Protein AF-A0A3D2WIN4-F1 (afdb_monomer)

Secondary structure (DSSP, 8-state):
-----GGGTTTSHHHHHHHHHHHHHHHHHTTSSS----

pLDDT: mean 96.99, std 4.62, range [71.25, 98.88]

Solvent-accessible surface ar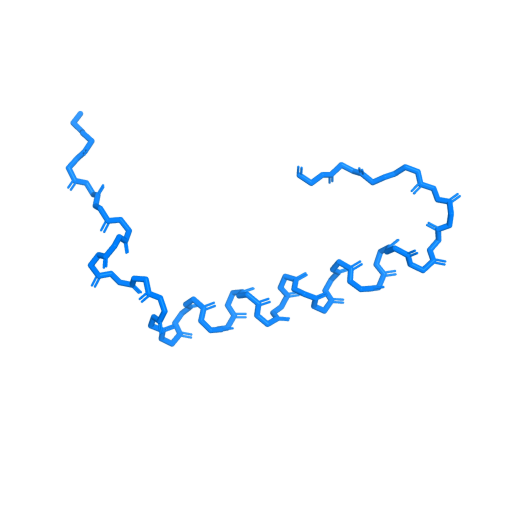ea (backbone atoms only — not comparable to full-atom values): 2588 Å² total; per-residue (Å²): 137,84,82,81,60,66,79,86,54,65,78,37,76,66,46,50,55,51,51,54,50,50,50,57,51,49,61,60,60,64,73,46,103,60,95,80,89,132

Mean predicted aligned error: 2.67 Å

Foldseek 3Di:
DPPDDCVVVPPPPVNVVVVVV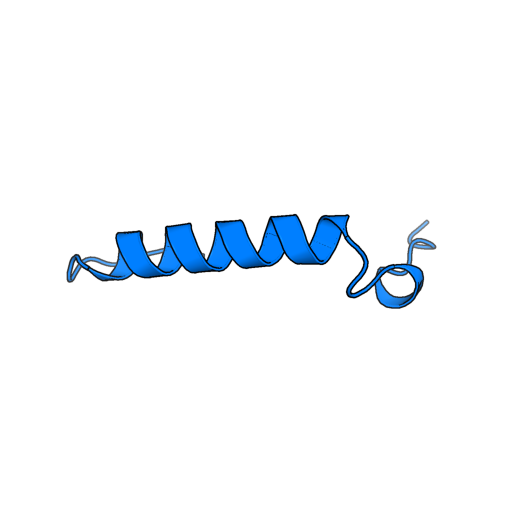VVVVVVVVVVDPDDDDD

Radius of gyration: 14.22 Å; Cα contacts (8 Å, |Δi|>4): 4; chains: 1; bounding box: 36×22×28 Å

Sequence (38 aa):
MLSYRHSYHAGNHADVLKHIVEIAVLDYLIEKDKPLTY

Structure (mmCIF, N/CA/C/O backbone):
data_AF-A0A3D2WIN4-F1
#
_entry.id   AF-A0A3D2WIN4-F1
#
loop_
_atom_site.group_PDB
_atom_site.id
_atom_site.type_symbol
_atom_site.label_atom_id
_atom_site.label_alt_id
_atom_site.label_comp_id
_atom_site.label_asym_id
_atom_site.label_entity_id
_atom_site.label_seq_id
_atom_site.pdbx_PDB_ins_code
_atom_site.Cartn_x
_atom_site.Cartn_y
_atom_site.Cartn_z
_atom_site.occupancy
_atom_site.B_iso_or_equiv
_atom_site.auth_seq_id
_atom_site.auth_comp_id
_atom_site.auth_asym_id
_atom_site.auth_atom_id
_atom_site.pdbx_PDB_model_num
ATOM 1 N N . MET A 1 1 ? 18.522 14.904 -1.303 1.00 71.25 1 MET A N 1
ATOM 2 C CA . MET A 1 1 ? 18.390 14.625 -2.751 1.00 71.25 1 MET A CA 1
ATOM 3 C C . MET A 1 1 ? 17.161 13.741 -2.945 1.00 71.25 1 MET A C 1
ATOM 5 O O . MET A 1 1 ? 17.122 12.681 -2.340 1.00 71.25 1 MET A O 1
ATOM 9 N N . LEU A 1 2 ? 16.146 14.191 -3.694 1.00 88.88 2 LEU A N 1
ATOM 10 C CA . LEU A 1 2 ? 14.867 13.484 -3.922 1.00 88.88 2 LEU A CA 1
ATOM 11 C C . LEU A 1 2 ? 14.713 13.104 -5.405 1.00 88.88 2 LEU A C 1
ATOM 13 O O . LEU A 1 2 ? 13.741 13.464 -6.061 1.00 88.88 2 LEU A O 1
ATOM 17 N N . SER A 1 3 ? 15.721 12.434 -5.963 1.00 94.56 3 SER A N 1
ATOM 18 C CA . SER A 1 3 ? 15.777 12.158 -7.406 1.00 94.56 3 SER A CA 1
ATOM 19 C C . SER A 1 3 ? 14.982 10.920 -7.835 1.00 94.56 3 SER A C 1
ATOM 21 O O . SER A 1 3 ? 14.756 10.732 -9.027 1.00 94.56 3 SER A O 1
ATOM 23 N N . TYR A 1 4 ? 14.544 10.075 -6.894 1.00 96.12 4 TYR A N 1
ATOM 24 C CA . TYR A 1 4 ? 13.698 8.926 -7.215 1.00 96.12 4 TYR A CA 1
ATOM 25 C C . TYR A 1 4 ? 12.321 9.394 -7.697 1.00 96.12 4 TYR A C 1
ATOM 27 O O . TYR A 1 4 ? 11.671 10.224 -7.058 1.00 96.12 4 TYR A O 1
ATOM 35 N N . ARG A 1 5 ? 11.855 8.839 -8.818 1.00 96.25 5 ARG A N 1
ATOM 36 C CA . ARG A 1 5 ? 10.505 9.075 -9.338 1.00 96.25 5 ARG A CA 1
ATOM 37 C C . ARG A 1 5 ? 9.819 7.733 -9.506 1.00 96.25 5 ARG A C 1
ATOM 39 O O . ARG A 1 5 ? 10.208 6.937 -10.356 1.00 96.25 5 ARG A O 1
ATOM 46 N N . HIS A 1 6 ? 8.775 7.508 -8.715 1.00 97.25 6 HIS A N 1
ATOM 47 C CA . HIS A 1 6 ? 7.999 6.273 -8.779 1.00 97.25 6 HIS A CA 1
ATOM 48 C C . HIS A 1 6 ? 7.371 6.052 -10.165 1.00 97.25 6 HIS A C 1
ATOM 50 O O . HIS A 1 6 ? 7.243 4.917 -10.603 1.00 97.25 6 HIS A O 1
ATOM 56 N N . SER A 1 7 ? 7.087 7.129 -10.907 1.00 97.81 7 SER A N 1
ATOM 57 C CA . SER A 1 7 ? 6.530 7.077 -12.264 1.00 97.81 7 SER A CA 1
ATOM 58 C C . SER A 1 7 ? 7.341 6.236 -13.257 1.00 97.81 7 SER A C 1
ATOM 60 O O . SER A 1 7 ? 6.762 5.733 -14.209 1.00 97.81 7 SER A O 1
ATOM 62 N N . TYR A 1 8 ? 8.653 6.054 -13.058 1.00 97.81 8 TYR A N 1
ATOM 63 C CA . TYR A 1 8 ? 9.465 5.184 -13.923 1.00 97.81 8 TYR A CA 1
ATOM 64 C C . TYR A 1 8 ? 9.201 3.686 -13.714 1.00 97.81 8 TYR A C 1
ATOM 66 O O . TYR A 1 8 ? 9.628 2.864 -14.522 1.00 97.81 8 TYR A O 1
ATOM 74 N N . HIS A 1 9 ? 8.517 3.325 -12.631 1.00 98.00 9 HIS A N 1
ATOM 75 C CA . HIS A 1 9 ? 8.237 1.944 -12.243 1.00 98.00 9 HIS A CA 1
ATOM 76 C C . HIS A 1 9 ? 6.758 1.700 -11.926 1.00 98.00 9 HIS A C 1
ATOM 78 O O . HIS A 1 9 ? 6.393 0.561 -11.647 1.00 98.00 9 HIS A O 1
ATOM 84 N N . ALA A 1 10 ? 5.934 2.750 -11.980 1.00 98.44 10 ALA A N 1
ATOM 85 C CA . ALA A 1 10 ? 4.520 2.703 -11.654 1.00 98.44 10 ALA A CA 1
ATOM 86 C C . ALA A 1 10 ? 3.810 1.629 -12.490 1.00 98.44 10 ALA A C 1
ATOM 88 O O . ALA A 1 10 ? 3.841 1.665 -13.721 1.00 98.44 10 ALA A O 1
ATOM 89 N N . GLY A 1 11 ? 3.183 0.670 -11.813 1.00 98.12 11 GLY A N 1
ATOM 90 C CA . GLY A 1 11 ? 2.447 -0.426 -12.451 1.00 98.12 11 GLY A CA 1
ATOM 91 C C . GLY A 1 11 ? 3.309 -1.610 -12.899 1.00 98.12 11 GLY A C 1
ATOM 92 O O . GLY A 1 11 ? 2.819 -2.479 -13.618 1.00 98.12 11 GLY A O 1
ATOM 93 N N . ASN A 1 12 ? 4.576 -1.684 -12.483 1.00 98.62 12 ASN A N 1
ATOM 94 C CA . ASN A 1 12 ? 5.380 -2.890 -12.680 1.00 98.62 12 ASN A CA 1
ATOM 95 C C . ASN A 1 12 ? 4.859 -4.076 -11.833 1.00 98.62 12 ASN A C 1
ATOM 97 O O . ASN A 1 12 ? 3.944 -3.946 -11.021 1.00 98.62 12 ASN A O 1
ATOM 101 N N . HIS A 1 13 ? 5.481 -5.250 -11.976 1.00 98.69 13 HIS A N 1
ATOM 102 C CA . HIS A 1 13 ? 5.077 -6.455 -11.239 1.00 98.69 13 HIS A CA 1
ATOM 103 C C . HIS A 1 13 ? 5.120 -6.296 -9.705 1.00 98.69 13 HIS A C 1
ATOM 105 O O . HIS A 1 13 ? 4.355 -6.952 -9.001 1.00 98.69 13 HIS A O 1
ATOM 111 N N . ALA A 1 14 ? 6.001 -5.439 -9.177 1.00 98.62 14 ALA A N 1
ATOM 112 C CA . ALA A 1 14 ? 6.084 -5.181 -7.744 1.00 98.62 14 ALA A CA 1
ATOM 113 C C . ALA A 1 14 ? 4.884 -4.357 -7.264 1.00 98.62 14 ALA A C 1
ATOM 115 O O . ALA A 1 14 ? 4.305 -4.67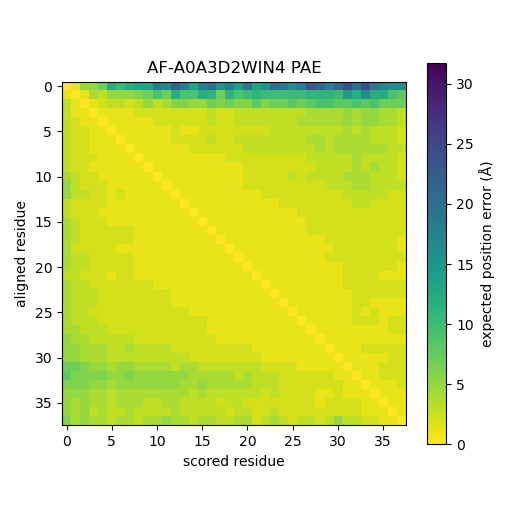8 -6.231 1.00 98.62 14 ALA A O 1
ATOM 116 N N . ASP A 1 15 ? 4.465 -3.354 -8.036 1.00 98.69 15 ASP A N 1
ATOM 117 C CA . ASP A 1 15 ? 3.252 -2.588 -7.754 1.00 98.69 15 ASP A CA 1
ATOM 118 C C . ASP A 1 15 ? 1.993 -3.436 -7.884 1.00 98.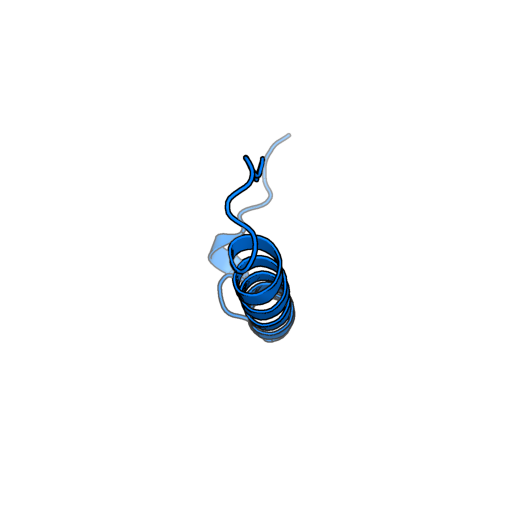69 15 ASP A C 1
ATOM 120 O O . ASP A 1 15 ? 1.099 -3.312 -7.056 1.00 98.69 15 ASP A O 1
ATOM 124 N N . VAL A 1 16 ? 1.928 -4.335 -8.869 1.00 98.75 16 VAL A N 1
ATOM 125 C CA . VAL A 1 16 ? 0.808 -5.280 -8.990 1.00 98.75 16 VAL A CA 1
ATOM 126 C C . VAL A 1 16 ? 0.679 -6.120 -7.719 1.00 98.75 16 VAL A C 1
ATOM 128 O O . VAL A 1 16 ? -0.396 -6.167 -7.128 1.00 98.75 16 VAL A O 1
ATOM 131 N N . LEU A 1 17 ? 1.774 -6.732 -7.254 1.00 98.88 17 LEU A N 1
ATOM 132 C CA . LEU A 1 17 ? 1.758 -7.514 -6.016 1.00 98.88 17 LEU A CA 1
ATOM 133 C C . LEU A 1 17 ? 1.381 -6.651 -4.803 1.00 98.88 17 LEU A C 1
ATOM 135 O O . LEU A 1 17 ? 0.531 -7.050 -4.010 1.00 98.88 17 LEU A O 1
ATOM 139 N N . LYS A 1 18 ? 1.992 -5.468 -4.678 1.00 98.69 18 LYS A N 1
ATOM 140 C CA . LYS A 1 18 ? 1.747 -4.528 -3.579 1.00 98.69 18 LYS A CA 1
ATOM 141 C C . LYS A 1 18 ? 0.272 -4.129 -3.505 1.00 98.69 18 LYS A C 1
ATOM 143 O O . LYS A 1 18 ? -0.334 -4.297 -2.454 1.00 98.69 18 LYS A O 1
ATOM 148 N N . HIS A 1 19 ? -0.311 -3.672 -4.613 1.00 98.81 19 HIS A N 1
ATOM 149 C CA . HIS A 1 19 ? -1.693 -3.196 -4.640 1.00 98.81 19 HIS A CA 1
ATOM 150 C C . HIS A 1 19 ? -2.711 -4.333 -4.475 1.00 98.81 19 HIS A C 1
ATOM 152 O O . HIS A 1 19 ? -3.721 -4.136 -3.812 1.00 98.81 19 HIS A O 1
ATOM 158 N N . ILE A 1 20 ? -2.460 -5.535 -5.015 1.00 98.88 20 ILE A N 1
ATOM 159 C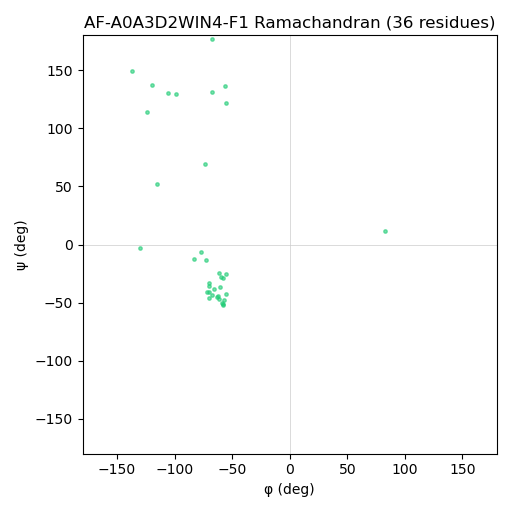 CA . ILE A 1 20 ? -3.361 -6.684 -4.798 1.00 98.88 20 ILE A CA 1
ATOM 160 C C . ILE A 1 20 ? -3.432 -7.049 -3.311 1.00 98.8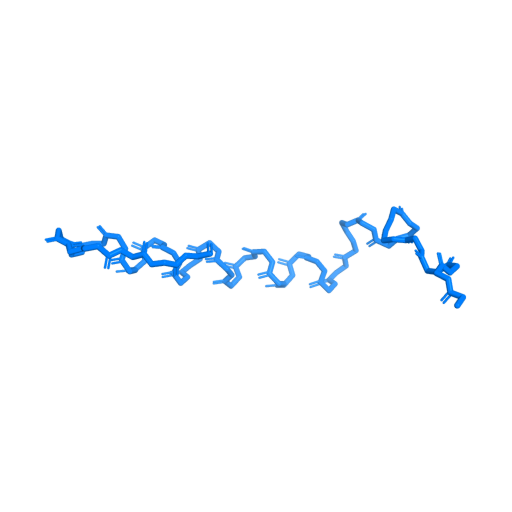8 20 ILE A C 1
ATOM 162 O O . ILE A 1 20 ? -4.517 -7.289 -2.786 1.00 98.88 20 ILE A O 1
ATOM 166 N N . VAL A 1 21 ? -2.288 -7.080 -2.623 1.00 98.81 21 VAL A N 1
ATOM 167 C CA . VAL A 1 21 ? -2.246 -7.367 -1.181 1.00 98.81 21 VAL A CA 1
ATOM 168 C C . VAL A 1 21 ? -2.896 -6.242 -0.378 1.00 98.81 21 VAL A C 1
ATOM 170 O O . VAL A 1 21 ? -3.663 -6.522 0.537 1.00 98.81 21 VAL A O 1
ATOM 173 N N . GLU A 1 22 ? -2.621 -4.985 -0.724 1.00 98.81 22 GLU A N 1
ATOM 174 C CA . GLU A 1 22 ? -3.229 -3.813 -0.087 1.00 98.81 22 GLU A CA 1
ATOM 175 C C . GLU A 1 22 ? -4.759 -3.850 -0.171 1.00 98.81 22 GLU A C 1
ATOM 177 O O . GLU A 1 22 ? -5.420 -3.717 0.855 1.00 98.81 22 GLU A O 1
ATOM 182 N N . ILE A 1 23 ? -5.316 -4.127 -1.356 1.00 98.81 23 ILE A N 1
ATOM 183 C CA . ILE A 1 23 ? -6.764 -4.288 -1.554 1.00 98.81 23 ILE A CA 1
ATOM 184 C C . ILE A 1 23 ? -7.306 -5.414 -0.672 1.00 98.81 23 ILE A C 1
ATOM 186 O O . ILE A 1 23 ? -8.241 -5.189 0.086 1.00 98.81 23 ILE A O 1
ATOM 190 N N . ALA A 1 24 ? -6.686 -6.598 -0.700 1.00 98.88 24 ALA A N 1
ATOM 191 C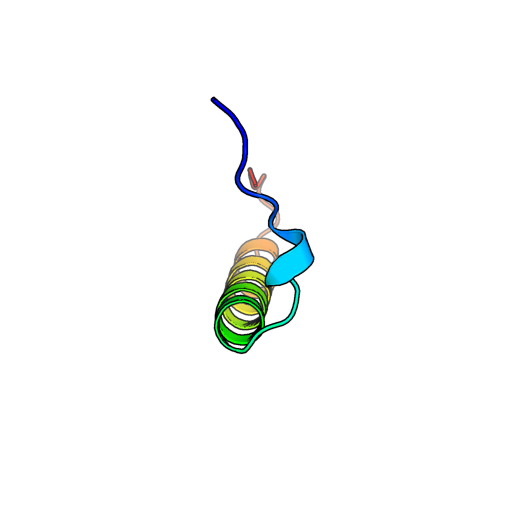 CA . ALA A 1 24 ? -7.154 -7.737 0.089 1.00 98.88 24 ALA A CA 1
ATOM 192 C C . ALA A 1 24 ? -7.144 -7.462 1.606 1.00 98.88 24 ALA A C 1
ATOM 194 O O . ALA A 1 24 ? -8.032 -7.910 2.330 1.00 98.88 24 ALA A O 1
ATOM 195 N N . VAL A 1 25 ? -6.145 -6.723 2.100 1.00 98.75 25 VAL A N 1
ATOM 196 C CA . VAL A 1 25 ? -6.069 -6.323 3.512 1.00 98.75 25 VAL A CA 1
ATOM 197 C C . VAL A 1 25 ? -7.146 -5.297 3.844 1.00 98.75 25 VAL A C 1
ATOM 199 O O . VAL A 1 25 ? -7.819 -5.444 4.863 1.00 98.75 25 VAL A O 1
ATOM 202 N N . LEU A 1 26 ? -7.320 -4.273 3.007 1.00 98.69 26 LEU A N 1
ATOM 203 C CA . LEU A 1 26 ? -8.331 -3.243 3.230 1.00 98.69 26 LEU A CA 1
ATOM 204 C C . LEU A 1 26 ? -9.740 -3.838 3.202 1.00 98.69 26 LEU A C 1
ATOM 206 O O . LEU A 1 26 ? -10.493 -3.579 4.137 1.00 98.69 26 LEU A O 1
ATOM 210 N N . ASP A 1 27 ? -10.052 -4.696 2.227 1.00 98.56 27 ASP A N 1
ATOM 211 C CA . ASP A 1 27 ? -11.338 -5.397 2.116 1.00 98.56 27 ASP A CA 1
ATOM 212 C C . ASP A 1 27 ? -11.672 -6.181 3.392 1.00 98.56 27 ASP A C 1
ATOM 214 O O . ASP A 1 27 ? -12.792 -6.107 3.890 1.00 98.56 27 ASP A O 1
ATOM 218 N N . TYR A 1 28 ? -10.687 -6.871 3.976 1.00 98.50 28 TYR A N 1
ATOM 219 C CA . TYR A 1 28 ? -10.875 -7.600 5.232 1.00 98.50 28 TYR A CA 1
ATOM 220 C C . TYR A 1 28 ? -11.052 -6.673 6.446 1.00 98.50 28 TYR A C 1
ATOM 222 O O . TYR A 1 28 ? -11.861 -6.936 7.337 1.00 98.50 28 TYR A O 1
ATOM 230 N N . LEU A 1 29 ? -10.287 -5.580 6.525 1.00 98.44 29 LEU A N 1
ATOM 231 C CA . LEU A 1 29 ? -10.334 -4.675 7.678 1.00 98.44 29 LEU A CA 1
ATOM 232 C C . LEU A 1 29 ? -11.646 -3.883 7.749 1.00 98.44 29 LEU A C 1
ATOM 234 O O . LEU A 1 29 ? -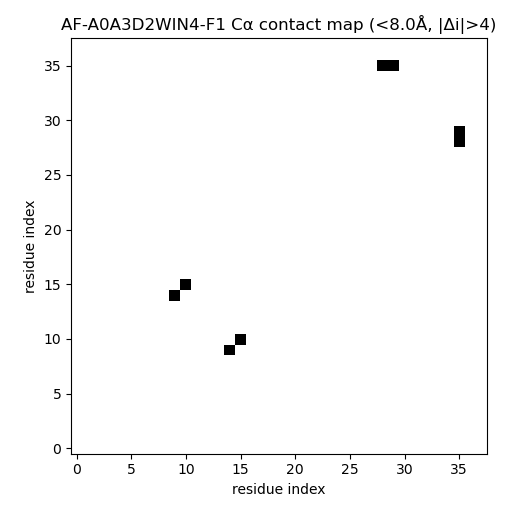12.127 -3.630 8.857 1.00 98.44 29 LEU A O 1
ATOM 238 N N . ILE A 1 30 ? -12.239 -3.535 6.602 1.00 98.06 30 ILE A N 1
ATOM 239 C CA . ILE A 1 30 ? -13.509 -2.793 6.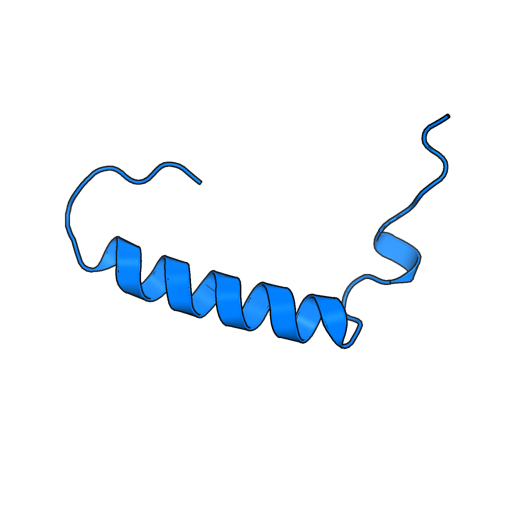534 1.00 98.06 30 ILE A CA 1
ATOM 240 C C . ILE A 1 30 ? -14.745 -3.659 6.825 1.00 98.06 30 ILE A C 1
ATOM 242 O O . ILE A 1 30 ? -15.836 -3.114 6.971 1.00 98.06 30 ILE A O 1
ATOM 246 N N . GLU A 1 31 ? -14.604 -4.984 6.972 1.00 98.50 31 GLU A N 1
ATOM 247 C CA . GLU A 1 31 ? -15.708 -5.864 7.397 1.00 98.50 31 GLU A CA 1
ATOM 248 C C . GLU A 1 31 ? -16.233 -5.514 8.799 1.00 98.50 31 GLU A C 1
ATOM 250 O O . GLU A 1 31 ? -17.375 -5.823 9.147 1.00 98.50 31 GLU A O 1
ATOM 255 N N . LYS A 1 32 ? -15.398 -4.884 9.636 1.00 97.81 32 LYS A N 1
ATOM 256 C CA . LYS A 1 32 ? -15.787 -4.432 10.973 1.00 97.81 32 LYS A CA 1
ATOM 257 C C . LYS A 1 32 ? -16.122 -2.952 10.940 1.00 97.81 32 LYS A C 1
ATOM 259 O O . LYS A 1 32 ? -15.292 -2.139 10.554 1.00 97.81 32 LYS A O 1
ATOM 264 N N . ASP A 1 33 ? -17.282 -2.607 11.492 1.00 96.94 33 ASP A N 1
ATOM 265 C CA . ASP A 1 33 ? -17.686 -1.219 11.736 1.00 96.94 33 ASP A CA 1
ATOM 266 C C . ASP A 1 33 ? -16.905 -0.622 12.923 1.00 96.94 33 ASP A C 1
ATOM 268 O O . ASP A 1 33 ? -17.398 -0.457 14.042 1.00 96.94 33 ASP A O 1
ATOM 272 N N . LYS A 1 34 ? -15.605 -0.420 12.707 1.00 97.25 34 LYS A N 1
ATOM 273 C CA . LYS A 1 34 ? -14.674 0.229 13.625 1.00 97.25 34 LYS A CA 1
ATOM 274 C C . LYS A 1 34 ? -13.776 1.174 12.833 1.00 97.25 34 LYS A C 1
ATOM 276 O O . LYS A 1 34 ? -13.454 0.881 11.685 1.00 97.25 34 LYS A O 1
ATOM 281 N N . PRO A 1 35 ? -13.317 2.275 13.445 1.00 97.06 35 PRO A N 1
ATOM 282 C CA . PRO A 1 35 ? -12.379 3.170 12.785 1.00 97.06 35 PRO A CA 1
ATOM 283 C C . PRO A 1 35 ? -11.106 2.439 12.332 1.00 97.06 35 PRO A C 1
ATOM 285 O O . PRO A 1 35 ? -10.526 1.665 13.098 1.00 97.06 35 PRO A O 1
ATOM 288 N N . LEU A 1 36 ? -10.668 2.734 11.107 1.00 97.56 36 LEU A N 1
ATOM 289 C CA . LEU A 1 36 ? -9.419 2.283 10.495 1.00 97.56 36 LEU A CA 1
ATOM 290 C C . LEU A 1 36 ? -8.568 3.514 10.152 1.00 97.56 36 LEU A C 1
ATOM 292 O O . LEU A 1 36 ? -9.091 4.497 9.630 1.00 97.56 36 LEU A O 1
ATOM 296 N N . THR A 1 37 ? -7.264 3.448 10.418 1.00 97.19 37 THR A N 1
ATOM 297 C CA . THR A 1 37 ? -6.282 4.429 9.933 1.00 97.19 37 THR A CA 1
ATOM 298 C C . THR A 1 37 ? -5.484 3.788 8.807 1.00 97.19 37 THR A C 1
ATOM 300 O O . THR A 1 37 ? -4.986 2.675 8.987 1.00 97.19 37 THR A O 1
ATOM 303 N N . TYR A 1 38 ? -5.356 4.491 7.683 1.00 93.81 38 TYR A N 1
ATOM 304 C CA . TYR A 1 38 ? -4.570 4.090 6.520 1.00 93.81 38 TYR A CA 1
ATOM 305 C C . TYR A 1 38 ? -3.663 5.242 6.086 1.00 93.81 38 TYR A C 1
ATOM 307 O O . TYR A 1 38 ? -4.182 6.381 6.008 1.00 93.81 38 TYR A O 1
#